Protein AF-W9WIC6-F1 (afdb_monomer_lite)

pLDDT: mean 70.25, std 15.29, range [46.03, 89.81]

Organism: NCBI:txid1182544

Structure (mmCIF, N/CA/C/O backbone):
data_AF-W9WIC6-F1
#
_entry.id   AF-W9WIC6-F1
#
loop_
_atom_site.group_PDB
_atom_site.id
_atom_site.type_symbol
_atom_site.label_atom_id
_atom_site.label_alt_id
_atom_site.label_comp_id
_atom_site.label_asym_id
_atom_site.label_entity_id
_atom_site.label_seq_id
_atom_site.pdbx_PDB_ins_code
_atom_site.Cartn_x
_atom_site.Cartn_y
_atom_site.Cartn_z
_atom_site.occupancy
_atom_site.B_iso_or_equiv
_atom_site.auth_seq_id
_atom_site.auth_comp_id
_atom_site.auth_asym_id
_atom_site.auth_atom_id
_atom_site.pdbx_PDB_model_num
ATOM 1 N N . MET A 1 1 ? -7.106 -13.599 45.503 1.00 50.31 1 MET A N 1
ATOM 2 C CA . MET A 1 1 ? -6.185 -13.537 44.337 1.00 50.31 1 MET A CA 1
ATOM 3 C C . MET A 1 1 ? -6.915 -13.771 43.002 1.00 50.31 1 MET A C 1
ATOM 5 O O . MET A 1 1 ? -6.273 -14.089 42.013 1.00 50.31 1 MET A O 1
ATOM 9 N N 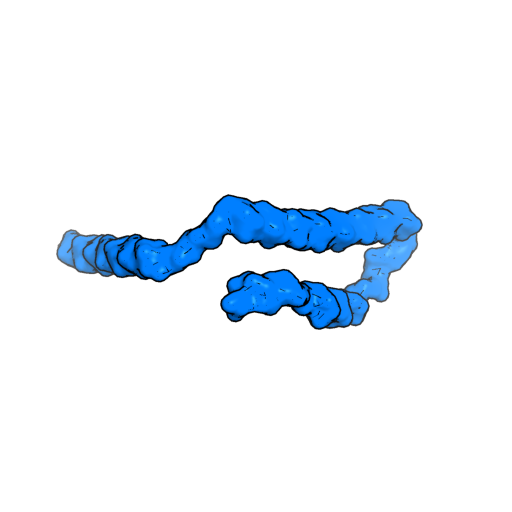. SER A 1 2 ? -8.237 -13.583 42.939 1.00 56.00 2 SER A N 1
ATOM 10 C CA . SER A 1 2 ? -9.068 -13.723 41.728 1.00 56.00 2 SER A CA 1
ATOM 11 C C . SER A 1 2 ? -9.612 -12.375 41.233 1.00 56.00 2 SER A C 1
ATOM 13 O O . SER A 1 2 ? -9.894 -12.229 40.050 1.00 56.00 2 SER A O 1
ATOM 15 N N . ASP A 1 3 ? -9.668 -11.371 42.109 1.00 59.38 3 ASP A N 1
ATOM 16 C CA . ASP A 1 3 ? -10.183 -10.025 41.824 1.00 59.38 3 ASP A CA 1
ATOM 17 C C . ASP A 1 3 ? -9.270 -9.233 40.880 1.00 59.38 3 ASP A C 1
ATOM 19 O O . ASP A 1 3 ? -9.750 -8.566 39.972 1.00 59.38 3 ASP A O 1
ATOM 23 N N . LEU A 1 4 ? -7.948 -9.399 41.013 1.00 63.84 4 LEU A N 1
ATOM 24 C CA . LEU A 1 4 ? -6.977 -8.778 40.109 1.00 63.84 4 LEU A CA 1
ATOM 25 C C . LEU A 1 4 ? -7.150 -9.299 38.678 1.00 63.84 4 LEU A C 1
ATOM 27 O O . LEU A 1 4 ? -7.145 -8.508 37.748 1.00 63.84 4 LEU A O 1
ATOM 31 N N . VAL A 1 5 ? -7.358 -10.613 38.507 1.00 64.00 5 VAL A N 1
ATOM 32 C CA . VAL A 1 5 ? -7.530 -11.259 37.192 1.00 64.00 5 VAL A CA 1
ATOM 33 C C . VAL A 1 5 ? -8.837 -10.837 36.518 1.00 64.00 5 VAL A C 1
ATOM 35 O O . VAL A 1 5 ? -8.869 -10.721 35.298 1.00 64.00 5 VAL A O 1
ATOM 38 N N . GLN A 1 6 ? -9.899 -10.573 37.285 1.00 63.00 6 GLN A N 1
ATOM 39 C CA . GLN A 1 6 ? -11.126 -9.998 36.730 1.00 63.00 6 GLN A CA 1
ATOM 40 C C . GLN A 1 6 ? -10.944 -8.524 36.352 1.00 63.00 6 GLN A C 1
ATOM 42 O O . GLN A 1 6 ? -11.384 -8.134 35.275 1.00 63.00 6 GLN A O 1
ATOM 47 N N . GLU A 1 7 ? -10.230 -7.733 37.159 1.00 63.25 7 GLU A N 1
ATOM 48 C CA . GLU A 1 7 ? -9.968 -6.321 36.855 1.00 63.25 7 GLU A CA 1
ATOM 49 C C . GLU A 1 7 ? -9.092 -6.154 35.596 1.00 63.25 7 GLU A C 1
ATOM 51 O O . GLU A 1 7 ? -9.457 -5.418 34.681 1.00 63.25 7 GLU A O 1
ATOM 56 N N . ILE A 1 8 ? -8.000 -6.922 35.464 1.00 64.75 8 ILE A N 1
ATOM 57 C CA . ILE A 1 8 ? -7.167 -6.913 34.245 1.00 64.75 8 ILE A CA 1
ATOM 58 C C . ILE A 1 8 ? -7.857 -7.542 33.026 1.00 64.75 8 ILE A C 1
ATOM 60 O O . ILE A 1 8 ? -7.384 -7.341 31.910 1.00 64.75 8 ILE A O 1
ATOM 64 N N . ALA A 1 9 ? -8.947 -8.297 33.203 1.00 65.56 9 ALA A N 1
ATOM 65 C CA . ALA A 1 9 ? -9.737 -8.865 32.108 1.00 65.56 9 ALA A CA 1
ATOM 66 C C . ALA A 1 9 ? -10.874 -7.942 31.634 1.00 65.56 9 ALA A C 1
ATOM 68 O O . ALA A 1 9 ? -11.286 -8.043 30.476 1.00 65.56 9 ALA A O 1
ATOM 69 N N . ASP A 1 10 ? -11.352 -7.019 32.472 1.00 66.00 10 ASP A N 1
ATOM 70 C CA . ASP A 1 10 ? -12.311 -5.990 32.051 1.00 66.00 10 ASP A CA 1
ATOM 71 C C . ASP A 1 10 ? -11.641 -4.921 31.174 1.00 66.00 10 ASP A C 1
ATOM 73 O O . ASP A 1 10 ? -12.193 -4.523 30.151 1.00 66.00 10 ASP A O 1
ATOM 77 N N . VAL A 1 11 ? -10.383 -4.570 31.463 1.00 74.56 11 VAL A N 1
ATOM 78 C CA . VAL A 1 11 ? -9.573 -3.641 30.653 1.00 74.56 11 VAL A CA 1
ATOM 79 C C . VAL A 1 11 ? -9.546 -3.999 29.149 1.00 74.56 11 VAL A C 1
ATOM 81 O O . VAL A 1 11 ? -9.938 -3.164 28.332 1.00 74.56 11 VAL A O 1
ATOM 84 N N . PRO A 1 12 ? -9.149 -5.214 28.709 1.00 76.00 12 PRO A N 1
ATOM 85 C CA . PRO A 1 12 ? -9.158 -5.575 27.293 1.00 76.00 12 PRO A CA 1
ATOM 86 C C . PRO A 1 12 ? -10.574 -5.612 26.711 1.00 76.00 12 PRO A C 1
ATOM 88 O O . PRO A 1 12 ? -10.751 -5.307 25.534 1.00 76.00 12 PRO A O 1
ATOM 91 N N . LYS A 1 13 ? -11.592 -5.944 27.512 1.00 79.75 13 LYS A N 1
ATOM 92 C CA . LYS A 1 13 ? -12.993 -5.967 27.074 1.00 79.75 13 LYS A CA 1
ATOM 93 C C . LYS A 1 13 ? -13.502 -4.557 26.758 1.00 79.75 13 LYS A C 1
ATOM 95 O O . LYS A 1 13 ? -14.171 -4.368 25.740 1.00 79.75 13 LYS A O 1
ATOM 100 N N . GLU A 1 14 ? -13.124 -3.578 27.575 1.00 80.44 14 GLU A N 1
ATOM 101 C CA . GLU A 1 14 ? -13.357 -2.154 27.339 1.00 8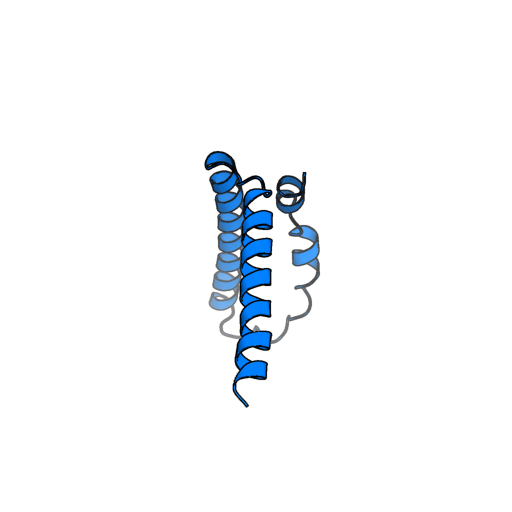0.44 14 GLU A CA 1
ATOM 102 C C . GLU A 1 14 ? -12.648 -1.693 26.049 1.00 80.44 14 GLU A C 1
ATOM 104 O O . GLU A 1 14 ? -13.294 -1.148 25.152 1.00 80.44 14 GLU A O 1
ATOM 109 N N . PHE A 1 15 ? -11.364 -2.037 25.873 1.00 81.12 15 PHE A N 1
ATOM 110 C CA . PHE A 1 15 ? -10.582 -1.700 24.673 1.00 81.12 15 PHE A CA 1
ATOM 111 C C . PHE A 1 15 ? -11.146 -2.303 23.380 1.00 81.12 15 PHE A C 1
ATOM 113 O O . PHE A 1 15 ? -11.153 -1.642 22.341 1.00 81.12 15 PHE A O 1
ATOM 120 N N . PHE A 1 16 ? -11.642 -3.544 23.406 1.00 83.56 16 PHE A N 1
ATOM 121 C CA . PHE A 1 16 ? -12.299 -4.142 22.239 1.00 83.56 16 PHE A CA 1
ATOM 122 C C . PHE A 1 16 ? -13.625 -3.450 21.914 1.00 83.56 16 PHE A C 1
ATOM 124 O O . PHE A 1 16 ? -13.961 -3.286 20.736 1.00 83.56 16 PHE A O 1
ATOM 131 N N . ARG A 1 17 ? -14.375 -3.020 22.936 1.00 85.06 17 ARG A N 1
ATOM 132 C CA . ARG A 1 17 ? -15.629 -2.276 22.768 1.00 85.06 17 ARG A CA 1
ATOM 133 C C . ARG A 1 17 ? -15.376 -0.912 22.123 1.00 85.06 17 ARG A C 1
ATOM 135 O O . ARG A 1 17 ? -16.036 -0.579 21.138 1.00 85.06 17 ARG A O 1
ATOM 142 N N . GLU A 1 18 ? -14.374 -0.181 22.600 1.00 85.69 18 GLU A N 1
ATOM 143 C CA . GLU A 1 18 ? -13.950 1.101 22.023 1.00 85.69 18 GLU A CA 1
ATOM 144 C C . GLU A 1 18 ? -13.333 0.933 20.627 1.00 85.69 18 GLU A C 1
ATOM 146 O O . GLU A 1 18 ? -13.666 1.674 19.700 1.00 85.69 18 GLU A O 1
ATOM 151 N N . GLY A 1 19 ? -12.512 -0.102 20.426 1.00 87.62 19 GLY A N 1
ATOM 152 C CA . GLY A 1 19 ? -11.927 -0.436 19.127 1.00 87.62 19 GLY A CA 1
ATOM 153 C C . GLY A 1 19 ? -12.987 -0.773 18.079 1.00 87.62 19 GLY A C 1
ATOM 154 O O . GLY A 1 19 ? -12.907 -0.323 16.937 1.00 87.62 19 GLY A O 1
ATOM 155 N N . THR A 1 20 ? -14.042 -1.489 18.468 1.00 87.06 20 THR A N 1
ATOM 156 C CA . THR A 1 20 ? -15.171 -1.785 17.575 1.00 87.06 20 THR A CA 1
ATOM 157 C C . THR A 1 20 ? -15.920 -0.505 17.206 1.00 87.06 20 THR A C 1
ATOM 159 O O . THR A 1 20 ? -16.227 -0.280 16.035 1.00 87.06 20 THR A O 1
ATOM 162 N N . GLN A 1 21 ? -16.150 0.385 18.174 1.00 88.19 21 GLN A N 1
ATOM 163 C CA . GLN A 1 21 ? -16.800 1.672 17.934 1.00 88.19 21 GLN A CA 1
ATOM 164 C C . GLN A 1 21 ? -15.967 2.582 17.015 1.00 88.19 21 GLN A C 1
ATOM 166 O O . GLN A 1 21 ? -16.531 3.258 16.155 1.00 88.19 21 GLN A O 1
ATOM 171 N N . PHE A 1 22 ? -14.637 2.537 17.126 1.00 89.38 22 PHE A N 1
ATOM 172 C CA . PHE A 1 22 ? -13.714 3.235 16.232 1.00 89.38 22 PHE A CA 1
ATOM 173 C C . PHE A 1 22 ? -13.771 2.694 14.798 1.00 89.38 22 PHE A C 1
ATOM 175 O O . PHE A 1 22 ? -13.963 3.461 13.857 1.00 89.38 22 PHE A O 1
ATOM 182 N N . ILE A 1 23 ? -13.706 1.370 14.619 1.00 86.38 23 ILE A N 1
ATOM 183 C CA . ILE A 1 23 ? -13.812 0.737 13.294 1.00 86.38 23 ILE A CA 1
ATOM 184 C C . ILE A 1 23 ? -15.161 1.043 12.629 1.00 86.38 23 ILE A C 1
ATOM 186 O O . ILE A 1 23 ? -15.221 1.206 11.410 1.00 86.38 23 ILE A O 1
ATOM 190 N N . HIS A 1 24 ? -16.237 1.172 13.409 1.00 85.50 24 HIS A N 1
ATOM 191 C CA . HIS A 1 24 ? -17.544 1.600 12.905 1.00 85.50 24 HIS A CA 1
ATOM 192 C C . HIS A 1 24 ? -1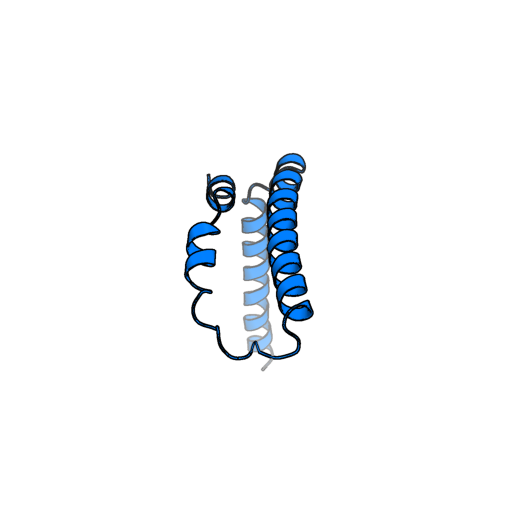7.598 3.076 12.473 1.00 85.50 24 HIS A C 1
ATOM 194 O O . HIS A 1 24 ? -18.474 3.431 11.687 1.00 85.50 24 HIS A O 1
ATOM 200 N N . ARG A 1 25 ? -16.689 3.934 12.956 1.00 87.69 25 ARG A N 1
ATOM 201 C CA . ARG A 1 25 ? -16.555 5.338 12.522 1.00 87.69 25 ARG A CA 1
ATOM 202 C C . ARG A 1 25 ? -15.669 5.500 11.286 1.00 87.69 25 ARG A C 1
ATOM 204 O O . ARG A 1 25 ? -15.751 6.534 10.627 1.00 87.69 25 ARG A O 1
ATOM 211 N N . CYS A 1 26 ? -14.836 4.514 10.960 1.00 83.88 26 CYS A N 1
ATOM 212 C CA . CYS A 1 26 ? -14.017 4.539 9.753 1.00 83.88 26 CYS A CA 1
ATOM 213 C C . CYS A 1 26 ? -14.881 4.348 8.497 1.00 83.88 26 CYS A C 1
ATOM 215 O O . CYS A 1 26 ? -15.694 3.424 8.424 1.00 83.88 26 CYS A O 1
ATOM 217 N N . THR A 1 27 ? -14.658 5.174 7.470 1.00 83.50 27 THR A N 1
ATOM 218 C CA . THR A 1 27 ? -15.245 4.927 6.147 1.00 83.50 27 THR A CA 1
ATOM 219 C C . THR A 1 27 ? -14.535 3.733 5.510 1.00 83.50 27 THR A C 1
ATOM 221 O O . THR A 1 27 ? -13.309 3.730 5.375 1.00 83.50 27 THR A O 1
ATOM 224 N N . LYS A 1 28 ? -15.274 2.668 5.185 1.00 84.12 28 LYS A N 1
ATOM 225 C CA . LYS A 1 28 ? -14.685 1.508 4.507 1.00 84.12 28 LYS A CA 1
ATOM 226 C C . LYS A 1 28 ? -14.569 1.840 3.017 1.00 84.12 28 LYS A C 1
ATOM 228 O O . LYS A 1 28 ? -15.589 2.198 2.432 1.00 84.12 28 LYS A O 1
ATOM 233 N N . PRO A 1 29 ? -13.373 1.726 2.414 1.00 77.12 29 PRO A N 1
ATOM 234 C CA . PRO A 1 29 ? -13.190 2.033 1.000 1.00 77.12 29 PRO A CA 1
ATOM 235 C C . PRO A 1 29 ? -14.070 1.119 0.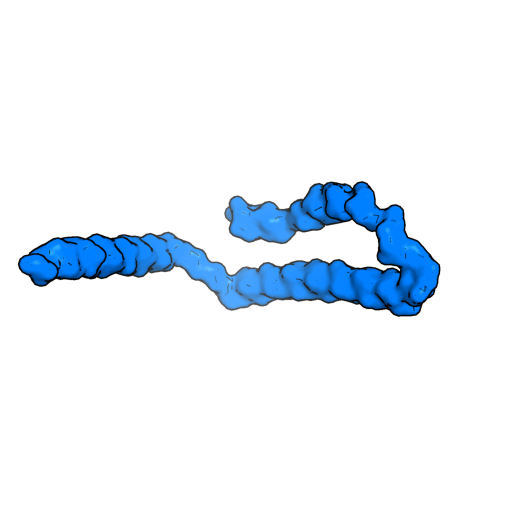143 1.00 77.12 29 PRO A C 1
ATOM 237 O O . PRO A 1 29 ? -14.193 -0.079 0.425 1.00 77.12 29 PRO A O 1
ATOM 240 N N . ASP A 1 30 ? -14.691 1.679 -0.895 1.00 88.69 30 ASP A N 1
ATOM 241 C CA . ASP A 1 30 ? -15.570 0.921 -1.783 1.00 88.69 30 ASP A CA 1
ATOM 242 C C . ASP A 1 30 ? -14.770 -0.093 -2.623 1.00 88.69 30 ASP A C 1
ATOM 244 O O . ASP A 1 30 ? -13.560 0.040 -2.842 1.00 88.69 30 ASP A O 1
ATOM 248 N N . ARG A 1 31 ? -15.448 -1.117 -3.159 1.00 85.88 31 ARG A N 1
ATOM 249 C CA . ARG A 1 31 ? -14.820 -2.152 -4.000 1.00 85.88 31 ARG A CA 1
ATOM 250 C C . ARG A 1 31 ? -14.039 -1.556 -5.172 1.00 85.88 31 ARG A C 1
ATOM 252 O O . ARG A 1 31 ? -12.986 -2.081 -5.529 1.00 85.88 31 ARG A O 1
ATOM 259 N N . ARG A 1 32 ? -14.521 -0.462 -5.771 1.00 84.81 32 ARG A N 1
ATOM 260 C CA . ARG A 1 32 ? -13.837 0.198 -6.898 1.00 84.81 32 ARG A CA 1
ATOM 261 C C . ARG A 1 32 ? -12.522 0.853 -6.476 1.00 84.81 32 ARG A C 1
ATOM 263 O O . ARG A 1 32 ? -11.566 0.845 -7.249 1.00 84.81 32 ARG A O 1
ATOM 270 N N . GLU A 1 33 ? -12.468 1.407 -5.271 1.00 84.38 33 GLU A N 1
ATOM 271 C CA . GLU A 1 33 ? -11.271 2.040 -4.709 1.00 84.38 33 GLU A CA 1
ATOM 272 C C . GLU A 1 33 ? -10.249 0.981 -4.301 1.00 84.38 33 GLU A C 1
ATOM 274 O O . GLU A 1 33 ? -9.076 1.080 -4.661 1.00 84.38 33 GLU A O 1
ATOM 279 N N . PHE A 1 34 ? -10.713 -0.101 -3.670 1.00 85.06 34 PHE A N 1
ATOM 280 C CA . PHE A 1 34 ? -9.864 -1.232 -3.309 1.00 85.06 34 PHE A CA 1
ATOM 281 C C . PHE A 1 34 ? -9.185 -1.861 -4.535 1.00 85.06 34 PHE A C 1
ATOM 283 O O . PHE A 1 34 ? -7.986 -2.145 -4.509 1.00 85.06 34 PHE A O 1
ATOM 290 N N . ILE A 1 35 ? -9.914 -2.018 -5.647 1.00 87.50 35 ILE A N 1
ATOM 291 C CA . ILE A 1 35 ? -9.349 -2.552 -6.895 1.00 87.50 35 ILE A CA 1
ATOM 292 C C . ILE A 1 35 ? -8.252 -1.629 -7.441 1.00 87.50 35 ILE A C 1
ATOM 294 O O . ILE A 1 35 ? -7.170 -2.116 -7.755 1.00 87.50 35 ILE A O 1
ATOM 298 N N . LYS A 1 36 ? -8.463 -0.307 -7.480 1.00 83.50 36 LYS A N 1
ATOM 299 C CA . LYS A 1 36 ? -7.441 0.648 -7.954 1.00 83.50 36 LYS A CA 1
ATOM 300 C C . LYS A 1 36 ? -6.169 0.607 -7.102 1.00 83.50 36 LYS A C 1
ATOM 302 O O . LYS A 1 36 ? -5.065 0.596 -7.642 1.00 83.50 36 LYS A O 1
ATOM 307 N N . ILE A 1 37 ? -6.323 0.539 -5.780 1.00 83.88 37 ILE A N 1
ATOM 308 C CA . ILE A 1 37 ? -5.201 0.473 -4.836 1.00 83.88 37 ILE A CA 1
ATOM 309 C C . ILE A 1 37 ? -4.440 -0.846 -4.998 1.00 83.88 37 ILE A C 1
ATOM 311 O O . ILE A 1 37 ? -3.219 -0.848 -5.137 1.00 83.88 37 ILE A O 1
ATOM 315 N N . SER A 1 38 ? -5.159 -1.971 -5.030 1.00 86.50 38 SER A N 1
ATOM 316 C CA . SER A 1 38 ? -4.552 -3.299 -5.178 1.00 86.50 38 SER A CA 1
ATOM 317 C C . SER A 1 38 ? -3.824 -3.467 -6.516 1.00 86.50 38 SER A C 1
ATOM 319 O O . SER A 1 38 ? -2.755 -4.069 -6.550 1.00 86.50 38 SER A O 1
ATOM 321 N N . GLN A 1 39 ? -4.337 -2.876 -7.599 1.00 86.38 39 GLN A N 1
ATOM 322 C CA . GLN A 1 39 ? -3.673 -2.861 -8.904 1.00 86.38 39 GLN A CA 1
ATOM 323 C C . GLN A 1 39 ? -2.385 -2.033 -8.878 1.00 86.38 39 GLN A C 1
ATOM 325 O O . GLN A 1 39 ? -1.357 -2.491 -9.375 1.00 86.38 39 GLN A O 1
ATOM 330 N N . ALA A 1 40 ? -2.413 -0.849 -8.261 1.00 83.75 40 ALA A N 1
ATOM 331 C CA . ALA A 1 40 ? -1.228 -0.006 -8.130 1.00 83.75 40 ALA A CA 1
ATOM 332 C C . ALA A 1 40 ? -0.127 -0.685 -7.294 1.00 83.75 40 ALA A C 1
ATOM 334 O O . ALA A 1 40 ? 1.037 -0.716 -7.699 1.00 83.75 40 ALA A O 1
ATOM 335 N N . VAL A 1 41 ? -0.497 -1.290 -6.159 1.00 85.00 41 VAL A N 1
ATOM 336 C CA . VAL A 1 41 ? 0.434 -2.036 -5.296 1.00 85.00 41 VAL A CA 1
ATOM 337 C C . VAL A 1 41 ? 0.946 -3.299 -5.997 1.00 85.00 41 VAL A C 1
ATOM 339 O O . VAL A 1 41 ? 2.146 -3.574 -5.963 1.00 85.00 41 VAL A O 1
ATOM 342 N N . GLY A 1 42 ? 0.067 -4.035 -6.682 1.00 88.12 42 GLY A N 1
ATOM 343 C CA . GLY A 1 42 ? 0.416 -5.245 -7.426 1.00 88.12 42 GLY A CA 1
ATOM 344 C C . GLY A 1 42 ? 1.410 -4.977 -8.556 1.00 88.12 42 GLY A C 1
ATOM 345 O O . GLY A 1 42 ? 2.392 -5.705 -8.696 1.00 88.12 42 GLY A O 1
ATOM 346 N N . MET A 1 43 ? 1.219 -3.888 -9.307 1.00 87.12 43 MET A N 1
ATOM 347 C CA . MET A 1 43 ? 2.142 -3.494 -10.373 1.00 87.12 43 MET A CA 1
ATOM 348 C C . MET A 1 43 ? 3.508 -3.065 -9.817 1.00 87.12 43 MET A C 1
ATOM 350 O O . MET A 1 43 ? 4.544 -3.450 -10.358 1.00 87.12 43 MET A O 1
ATOM 354 N N . GLY A 1 44 ? 3.532 -2.330 -8.698 1.00 84.56 44 GLY A N 1
ATOM 355 C CA . GLY A 1 44 ? 4.775 -1.947 -8.022 1.00 84.56 44 GLY A CA 1
ATOM 356 C C . GLY A 1 44 ? 5.573 -3.153 -7.514 1.00 84.56 44 GLY A C 1
ATOM 357 O O . GLY A 1 44 ? 6.783 -3.231 -7.732 1.00 84.56 44 GLY A O 1
ATOM 358 N N . PHE A 1 45 ? 4.899 -4.129 -6.898 1.00 87.25 45 PHE A N 1
ATOM 359 C CA . PHE A 1 45 ? 5.540 -5.353 -6.413 1.00 87.25 45 PHE A CA 1
ATOM 360 C C . PHE A 1 45 ? 6.110 -6.199 -7.558 1.00 87.25 45 PHE A C 1
ATOM 362 O O . PHE A 1 45 ? 7.231 -6.702 -7.460 1.00 87.25 45 PHE A O 1
ATOM 369 N N . LEU A 1 46 ? 5.378 -6.298 -8.671 1.00 89.81 46 LEU A N 1
ATOM 370 C CA . LEU A 1 46 ? 5.803 -7.057 -9.843 1.00 89.81 46 LEU A CA 1
ATOM 371 C C . LEU A 1 46 ? 7.065 -6.463 -10.487 1.00 89.81 46 LEU A C 1
ATOM 373 O O . LEU A 1 46 ? 7.992 -7.206 -10.801 1.00 89.81 46 LEU A O 1
ATOM 377 N N . ILE A 1 47 ? 7.149 -5.135 -10.613 1.00 87.25 47 ILE A N 1
ATOM 378 C CA . ILE A 1 47 ? 8.326 -4.452 -11.176 1.00 87.25 47 ILE A CA 1
ATOM 379 C C . ILE A 1 47 ? 9.544 -4.593 -10.248 1.00 87.25 47 ILE A C 1
ATOM 381 O O . ILE A 1 47 ? 10.630 -4.938 -10.716 1.00 87.25 47 ILE A O 1
ATOM 385 N N . MET A 1 48 ? 9.378 -4.388 -8.934 1.00 82.00 48 MET A N 1
ATOM 386 C CA . MET A 1 48 ? 10.470 -4.563 -7.961 1.00 82.00 48 MET A CA 1
ATOM 387 C C . MET A 1 48 ? 10.983 -6.011 -7.926 1.00 82.00 48 MET A C 1
ATOM 389 O O . MET A 1 48 ? 12.193 -6.242 -7.862 1.00 82.00 48 MET A O 1
ATOM 393 N N . GLY A 1 49 ? 10.073 -6.987 -7.999 1.00 82.81 49 GLY A N 1
ATOM 394 C CA . GLY A 1 49 ? 10.404 -8.410 -8.006 1.00 82.81 49 GLY A CA 1
ATOM 395 C C . GLY A 1 49 ? 11.097 -8.858 -9.293 1.00 82.81 49 GLY A C 1
ATOM 396 O O . GLY A 1 49 ? 12.127 -9.529 -9.230 1.00 82.81 49 GLY A O 1
ATOM 397 N N . ALA A 1 50 ? 10.583 -8.444 -10.455 1.00 86.56 50 ALA A N 1
ATOM 398 C CA . ALA A 1 50 ? 11.144 -8.809 -11.753 1.00 86.56 50 ALA A CA 1
ATOM 399 C C . ALA A 1 50 ? 12.573 -8.277 -11.921 1.00 86.56 50 ALA A C 1
ATOM 401 O O . ALA A 1 50 ? 13.476 -9.045 -12.250 1.00 86.56 50 ALA A O 1
ATOM 402 N N . ILE A 1 51 ? 12.813 -6.996 -11.615 1.00 83.50 51 ILE A N 1
ATOM 403 C CA . ILE A 1 51 ? 14.155 -6.396 -11.708 1.00 83.50 51 ILE A CA 1
ATOM 404 C C . ILE A 1 51 ? 15.139 -7.125 -10.778 1.00 83.50 51 ILE A C 1
ATOM 406 O O . ILE A 1 51 ? 16.256 -7.441 -11.184 1.00 83.50 51 ILE A O 1
ATOM 410 N N . GLY A 1 52 ? 14.717 -7.463 -9.555 1.00 79.00 52 GLY A N 1
ATOM 411 C CA . GLY A 1 52 ? 15.534 -8.245 -8.624 1.00 79.00 52 GLY A CA 1
ATOM 412 C C . GLY A 1 52 ? 15.873 -9.651 -9.135 1.00 79.00 52 GLY A C 1
ATOM 413 O O . GLY A 1 52 ? 16.999 -10.108 -8.943 1.00 79.00 52 GLY A O 1
ATOM 414 N N . TYR A 1 53 ? 14.935 -10.318 -9.815 1.00 82.12 53 TYR A N 1
ATOM 415 C CA . TYR A 1 53 ? 15.134 -11.653 -10.387 1.00 82.12 53 TYR A CA 1
ATOM 416 C C . TYR A 1 53 ? 16.109 -11.639 -11.572 1.00 82.12 53 TYR A C 1
ATOM 418 O O . TYR A 1 53 ? 17.031 -12.453 -11.613 1.00 82.12 53 TYR A O 1
ATOM 426 N N . PHE A 1 54 ? 15.973 -10.676 -12.489 1.00 79.19 54 PHE A N 1
ATOM 427 C CA . PHE A 1 54 ? 16.857 -10.565 -13.652 1.00 79.19 54 PHE A CA 1
ATOM 428 C C . PHE A 1 54 ? 18.303 -10.220 -13.267 1.00 79.19 54 PHE A C 1
ATOM 430 O O . PHE A 1 54 ? 19.219 -10.844 -13.794 1.00 79.19 54 PHE A O 1
ATOM 437 N N . ILE A 1 55 ? 18.517 -9.317 -12.298 1.00 75.94 55 ILE A N 1
ATOM 438 C CA . ILE A 1 55 ? 19.866 -8.985 -11.790 1.00 75.94 55 ILE A CA 1
ATOM 439 C C . ILE A 1 55 ? 20.505 -10.200 -11.101 1.00 75.94 55 ILE A C 1
ATOM 441 O O . ILE A 1 55 ? 21.685 -10.487 -11.288 1.00 75.94 55 ILE A O 1
ATOM 445 N N . LYS A 1 56 ? 19.724 -10.952 -10.314 1.00 69.44 56 LYS A N 1
ATOM 446 C CA . LYS A 1 56 ? 20.206 -12.151 -9.614 1.00 69.44 56 LYS A CA 1
ATOM 447 C C . LYS A 1 56 ? 20.584 -13.278 -10.584 1.00 69.44 56 LYS A C 1
ATOM 449 O O . LYS A 1 56 ? 21.501 -14.038 -10.287 1.00 69.44 56 LYS A O 1
ATOM 454 N N . LEU A 1 57 ? 19.885 -13.386 -11.714 1.00 69.25 57 LEU A N 1
ATOM 455 C CA . LEU A 1 57 ? 20.153 -14.378 -12.756 1.00 69.25 57 LEU A CA 1
ATOM 456 C C . LEU A 1 57 ? 21.330 -14.008 -13.661 1.00 69.25 57 LEU A C 1
ATOM 458 O O . LEU A 1 57 ? 22.111 -14.889 -14.007 1.00 69.25 57 LEU A O 1
ATOM 462 N N . SER A 1 58 ? 21.473 -12.736 -14.048 1.00 65.31 58 SER A N 1
ATOM 463 C CA . SER A 1 58 ? 22.588 -12.303 -14.902 1.00 65.31 58 SER A CA 1
ATOM 464 C C . SER A 1 58 ? 23.9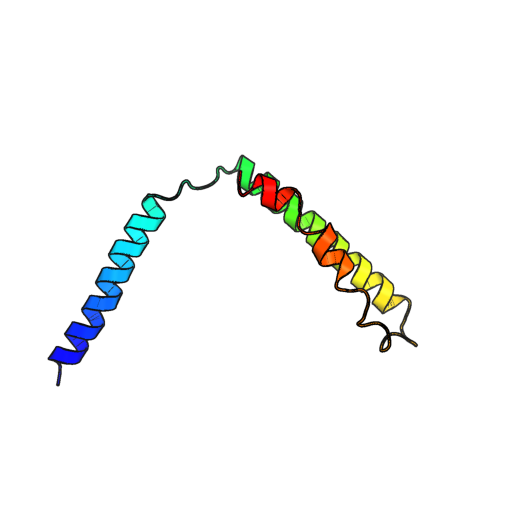19 -12.269 -14.156 1.00 65.31 58 SER A C 1
ATOM 466 O O . SER A 1 58 ? 24.975 -12.400 -14.766 1.00 65.31 58 SER A O 1
ATOM 468 N N . GLU A 1 59 ? 23.880 -12.097 -12.834 1.00 59.50 59 GLU A N 1
ATOM 469 C CA . GLU A 1 59 ? 25.065 -11.901 -12.009 1.00 59.50 59 GLU A CA 1
ATOM 470 C C . GLU A 1 59 ? 25.261 -13.046 -11.011 1.00 59.50 59 GLU A C 1
ATOM 472 O O . GLU A 1 59 ? 25.305 -12.860 -9.796 1.00 59.50 59 GLU A O 1
ATOM 477 N N . TRP A 1 60 ? 25.429 -14.259 -11.545 1.00 53.72 60 TRP A N 1
ATOM 478 C CA . TRP A 1 60 ? 25.857 -15.426 -10.764 1.00 53.72 60 TRP A CA 1
ATOM 479 C C . TRP A 1 60 ? 27.326 -15.326 -10.289 1.00 53.72 60 TRP A C 1
ATOM 481 O O . TRP A 1 60 ? 27.771 -16.199 -9.554 1.00 53.72 60 TRP A O 1
ATOM 491 N N . ASN A 1 61 ? 28.083 -14.272 -10.656 1.00 53.12 61 ASN A N 1
ATOM 492 C CA . ASN A 1 61 ? 29.514 -14.162 -10.320 1.00 53.12 61 ASN A CA 1
ATOM 493 C C . ASN A 1 61 ? 30.016 -12.838 -9.682 1.00 53.12 61 ASN A C 1
ATOM 495 O O . ASN A 1 61 ? 31.217 -12.735 -9.457 1.00 53.12 61 ASN A O 1
ATOM 499 N N . ALA A 1 62 ? 29.194 -11.818 -9.365 1.00 52.25 62 ALA A N 1
ATOM 500 C CA . ALA A 1 62 ? 29.755 -10.542 -8.846 1.00 52.25 62 ALA A CA 1
ATOM 501 C C . ALA A 1 62 ? 28.922 -9.710 -7.833 1.00 52.25 62 ALA A C 1
ATOM 503 O O . ALA A 1 62 ? 29.420 -8.719 -7.291 1.00 52.25 62 ALA A O 1
ATOM 504 N N . PHE A 1 63 ? 27.705 -10.107 -7.447 1.00 46.03 63 PHE A N 1
ATOM 505 C CA . PHE A 1 63 ? 26.786 -9.181 -6.761 1.00 46.03 63 PHE A CA 1
ATOM 506 C C . PHE A 1 63 ? 26.735 -9.289 -5.216 1.00 46.03 63 PHE A C 1
ATOM 508 O O . PHE A 1 63 ? 25.669 -9.481 -4.626 1.00 46.03 63 PHE A O 1
ATOM 515 N N . ILE A 1 64 ? 27.874 -9.131 -4.526 1.00 49.56 64 ILE A N 1
ATOM 516 C CA . ILE A 1 64 ? 27.928 -8.826 -3.068 1.00 49.56 64 ILE A CA 1
ATOM 517 C C . ILE A 1 64 ? 28.380 -7.361 -2.819 1.00 49.56 64 ILE A C 1
ATOM 519 O O . ILE A 1 64 ? 28.621 -6.950 -1.692 1.00 49.56 64 ILE A O 1
ATOM 523 N N . GLY A 1 65 ? 28.458 -6.512 -3.853 1.00 51.22 65 GLY A N 1
ATOM 524 C CA . GLY A 1 65 ? 29.154 -5.215 -3.767 1.00 51.22 65 GLY A CA 1
ATOM 525 C C . GLY A 1 65 ? 28.342 -3.924 -3.938 1.00 51.22 65 GLY A C 1
ATOM 526 O O . GLY A 1 65 ? 28.948 -2.879 -4.134 1.00 51.22 65 GLY A O 1
ATOM 527 N N . SER A 1 66 ? 27.003 -3.913 -3.935 1.00 46.66 66 SER A N 1
ATOM 528 C CA . SER A 1 66 ? 26.239 -2.669 -4.206 1.00 46.66 66 SER A CA 1
ATOM 529 C C . SER A 1 66 ? 24.976 -2.516 -3.355 1.00 46.66 66 SER A C 1
ATOM 531 O O . SER A 1 66 ? 23.849 -2.433 -3.838 1.00 46.66 66 SER A O 1
ATOM 533 N N . ARG A 1 67 ? 25.164 -2.422 -2.034 1.00 52.81 67 ARG A N 1
ATOM 534 C CA . ARG A 1 67 ? 24.114 -2.063 -1.060 1.00 52.81 67 ARG A CA 1
ATOM 535 C C . ARG A 1 67 ? 23.836 -0.543 -0.988 1.00 52.81 67 ARG A C 1
ATOM 537 O O . ARG A 1 67 ? 23.004 -0.133 -0.190 1.00 52.81 67 ARG A O 1
ATOM 544 N N . ALA A 1 68 ? 24.457 0.285 -1.835 1.00 48.50 68 ALA A N 1
ATOM 545 C CA . ALA A 1 68 ? 24.463 1.749 -1.681 1.00 48.50 68 ALA A CA 1
ATOM 546 C C . ALA A 1 68 ? 23.444 2.547 -2.530 1.00 48.50 68 ALA A C 1
ATOM 548 O O . ALA A 1 68 ? 23.259 3.729 -2.274 1.00 48.50 68 ALA A O 1
ATOM 549 N N . ARG A 1 69 ? 22.739 1.950 -3.506 1.00 50.47 69 ARG A N 1
ATOM 550 C CA . ARG A 1 69 ? 21.779 2.685 -4.372 1.00 50.47 69 ARG A CA 1
ATOM 551 C C . ARG A 1 69 ? 20.301 2.407 -4.057 1.00 50.47 69 ARG A C 1
ATOM 553 O O . ARG A 1 69 ? 19.432 2.594 -4.902 1.00 50.47 69 ARG A O 1
ATOM 560 N N . ARG A 1 70 ? 20.016 1.933 -2.839 1.00 52.69 70 ARG A N 1
ATOM 561 C CA . ARG A 1 70 ? 18.662 1.566 -2.381 1.00 52.69 70 ARG A CA 1
ATOM 562 C C . ARG A 1 70 ? 17.857 2.753 -1.830 1.00 52.69 70 ARG A C 1
ATOM 564 O O . ARG A 1 70 ? 16.645 2.645 -1.736 1.00 52.69 70 ARG A O 1
ATOM 571 N N . SER A 1 71 ? 18.505 3.875 -1.509 1.00 48.34 71 SER A N 1
ATOM 572 C CA . SER A 1 71 ? 17.876 5.066 -0.913 1.00 48.34 71 SER A CA 1
ATOM 573 C C . SER A 1 71 ? 17.189 5.999 -1.919 1.00 48.34 71 SER A C 1
ATOM 575 O O . SER A 1 71 ? 16.268 6.714 -1.543 1.00 48.34 71 SER A O 1
ATOM 577 N N . ALA A 1 72 ? 17.576 5.983 -3.199 1.00 50.91 72 ALA A N 1
ATOM 578 C CA . ALA A 1 72 ? 16.946 6.837 -4.216 1.00 50.91 72 ALA A CA 1
ATOM 579 C C . ALA A 1 72 ? 15.598 6.280 -4.719 1.00 50.91 72 ALA A C 1
ATOM 581 O O . ALA A 1 72 ? 14.692 7.040 -5.052 1.00 50.91 72 ALA A O 1
ATOM 582 N N . TRP A 1 73 ? 15.440 4.954 -4.734 1.00 52.28 73 TRP A N 1
ATOM 583 C CA . TRP A 1 73 ? 14.221 4.298 -5.220 1.00 52.28 73 TRP A CA 1
ATOM 584 C C . TRP A 1 73 ? 13.062 4.385 -4.224 1.00 52.28 73 TRP A C 1
ATOM 586 O O . TRP A 1 73 ? 11.915 4.489 -4.642 1.00 52.28 73 TRP A O 1
ATOM 596 N N . THR A 1 74 ? 13.331 4.431 -2.918 1.00 55.50 74 THR A N 1
ATOM 597 C CA . THR A 1 74 ? 12.291 4.676 -1.905 1.00 55.50 74 THR A CA 1
ATOM 598 C C . THR A 1 74 ? 11.779 6.115 -1.907 1.00 55.50 74 THR A C 1
ATOM 600 O O . THR A 1 74 ? 10.633 6.335 -1.537 1.00 55.50 74 THR A O 1
ATOM 603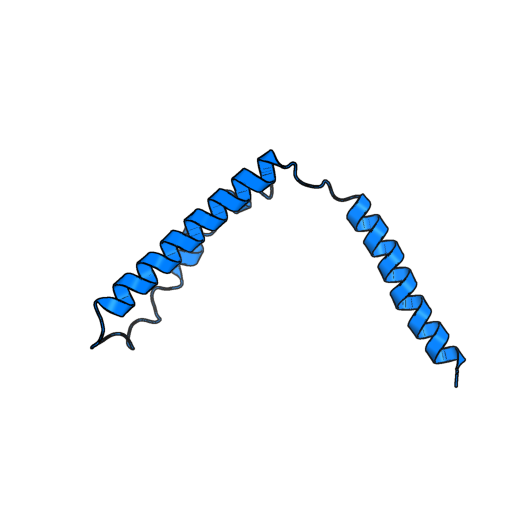 N N . ILE A 1 75 ? 12.585 7.087 -2.349 1.00 54.75 75 ILE A N 1
ATOM 604 C CA . ILE A 1 75 ? 12.187 8.504 -2.400 1.00 54.75 75 ILE A CA 1
ATOM 605 C C . ILE A 1 75 ? 11.413 8.828 -3.691 1.00 54.75 75 ILE A C 1
ATOM 607 O O . ILE A 1 75 ? 10.533 9.681 -3.661 1.00 54.75 75 ILE A O 1
ATOM 611 N N . LEU A 1 76 ? 11.653 8.106 -4.796 1.00 49.88 76 LEU A N 1
ATOM 612 C CA . LEU A 1 76 ? 10.863 8.246 -6.034 1.00 49.88 76 LEU A CA 1
ATOM 613 C C . LEU A 1 76 ? 9.646 7.303 -6.124 1.00 49.88 76 LEU A C 1
ATOM 615 O O . LEU A 1 76 ? 8.745 7.551 -6.921 1.00 49.88 76 LEU A O 1
ATOM 619 N N . ILE A 1 77 ? 9.600 6.236 -5.315 1.00 52.03 77 ILE A N 1
ATOM 620 C CA . ILE A 1 77 ? 8.429 5.351 -5.145 1.00 52.03 77 ILE A CA 1
ATOM 621 C C . ILE A 1 77 ? 7.719 5.652 -3.817 1.00 52.03 77 ILE A C 1
ATOM 623 O O . ILE A 1 77 ? 6.908 4.855 -3.367 1.00 52.03 77 ILE A O 1
ATOM 627 N N . LEU A 1 78 ? 7.952 6.811 -3.184 1.00 49.84 78 LEU A N 1
ATOM 628 C CA . LEU A 1 78 ? 6.969 7.343 -2.239 1.00 49.84 78 LEU A CA 1
ATOM 629 C C . LEU A 1 78 ? 5.790 7.821 -3.098 1.00 49.84 78 LEU A C 1
ATOM 631 O O . LEU A 1 78 ? 5.872 8.863 -3.748 1.00 49.84 78 LEU A O 1
ATOM 635 N N . PRO A 1 79 ? 4.766 6.978 -3.271 1.00 55.03 79 PRO A N 1
ATOM 636 C CA . PRO A 1 79 ? 4.049 6.943 -4.524 1.00 55.03 79 PRO A CA 1
ATOM 637 C C . PRO A 1 79 ? 3.029 8.085 -4.574 1.00 55.03 79 PRO A C 1
ATOM 639 O O . PRO A 1 79 ? 2.395 8.377 -3.554 1.00 55.03 79 PRO A O 1
ATOM 642 N N . PRO A 1 80 ? 2.721 8.631 -5.764 1.00 55.28 80 PRO A N 1
ATOM 643 C CA . PRO A 1 80 ? 1.486 9.394 -5.968 1.00 55.28 80 PRO A CA 1
ATOM 644 C C . PRO A 1 80 ? 0.229 8.600 -5.539 1.00 55.28 80 PRO A C 1
ATOM 646 O O . PRO A 1 80 ? -0.827 9.181 -5.328 1.00 55.28 80 PRO A O 1
ATOM 649 N N . CYS A 1 81 ? 0.341 7.280 -5.323 1.00 49.22 81 CYS A N 1
ATOM 650 C CA . CYS A 1 81 ? -0.702 6.430 -4.742 1.00 49.22 81 CYS A CA 1
ATOM 651 C C . CYS A 1 81 ? -0.936 6.655 -3.237 1.00 49.22 81 CYS A C 1
ATOM 653 O O . CYS A 1 81 ? -2.077 6.555 -2.804 1.00 49.22 81 CYS A O 1
ATOM 655 N N . LEU A 1 82 ? 0.090 6.990 -2.436 1.00 50.94 82 LEU A N 1
ATOM 656 C CA . LEU A 1 82 ? -0.109 7.353 -1.020 1.00 50.94 82 LEU A CA 1
ATOM 657 C C . LEU A 1 82 ? -0.798 8.717 -0.924 1.00 50.94 82 LEU A C 1
ATOM 659 O O . LEU A 1 82 ? -1.614 8.946 -0.042 1.00 50.94 82 LEU A O 1
ATOM 663 N N . GLN A 1 83 ? -0.526 9.584 -1.900 1.00 53.97 83 GLN A N 1
ATOM 664 C CA . GLN A 1 83 ? -1.199 10.867 -2.072 1.00 53.97 83 GLN A CA 1
ATOM 665 C C . GLN A 1 83 ? -2.650 10.724 -2.569 1.00 53.97 83 GLN A C 1
ATOM 667 O O . GLN A 1 83 ? -3.447 11.625 -2.343 1.00 53.97 83 GLN A O 1
ATOM 672 N N . TYR A 1 84 ? -3.002 9.597 -3.203 1.00 54.53 84 TYR A N 1
ATOM 673 C CA . TYR A 1 84 ? -4.379 9.248 -3.590 1.00 54.53 84 TYR A CA 1
ATOM 674 C C . TYR A 1 84 ? -5.145 8.507 -2.481 1.00 54.53 84 TYR A C 1
ATOM 676 O O . TYR A 1 84 ? -6.364 8.531 -2.461 1.00 54.53 84 TYR A O 1
ATOM 684 N N . ILE A 1 85 ? -4.438 7.833 -1.569 1.00 54.91 85 ILE A N 1
ATOM 685 C CA . ILE A 1 85 ? -5.018 7.151 -0.399 1.00 54.91 85 ILE A CA 1
ATOM 686 C C . ILE A 1 85 ? -5.219 8.102 0.792 1.00 54.91 85 ILE A C 1
ATOM 688 O O . ILE A 1 85 ? -6.097 7.858 1.611 1.00 54.91 85 ILE A O 1
ATOM 692 N N . TYR A 1 86 ? -4.409 9.161 0.910 1.00 51.00 86 TYR A N 1
ATOM 693 C CA . TYR A 1 86 ? -4.467 10.141 2.010 1.00 51.00 86 TYR A CA 1
ATOM 694 C C . TYR A 1 86 ? -5.152 11.469 1.622 1.00 51.00 86 TYR A C 1
ATOM 696 O O . TYR A 1 86 ? -5.072 12.444 2.370 1.00 51.00 86 TYR A O 1
ATOM 704 N N . ARG A 1 87 ? -5.793 11.527 0.449 1.00 49.41 87 ARG A N 1
ATOM 705 C CA . ARG A 1 87 ? -6.637 12.639 -0.001 1.00 49.41 87 ARG A CA 1
ATOM 706 C C . ARG A 1 87 ? -8.068 12.158 -0.149 1.00 49.41 87 ARG A C 1
ATOM 708 O O . ARG A 1 87 ? -8.960 12.916 0.284 1.00 49.41 87 ARG A O 1
#

InterPro domains:
  IPR001901 Protein translocase complex, SecE/Sec61-gamma subunit [MF_00422] (10-66)
  IPR001901 Protein translocase complex, SecE/Sec61-gamma subunit [PF00584] (13-57)
  IPR008158 Protein translocase SEC61 complex, gamma subunit [TIGR00327] (11-57)
  IPR023391 Protein translocase SecE domain superfamily [G3DSA:1.20.5.820] (8-65)
  IPR023391 Protein translocase SecE domain superfamily [SSF103456] (10-58)

Sequence (87 aa):
MSDLVQEIADVPKEFFREGTQFIHRCTKPDRREFIKISQAVGMGFLIMGAIGYFIKLSEWNAFIGSRARRSAWTILILPPCLQYIYR

Radius of gyration: 22.85 Å; chains: 1; bounding box: 47×28×59 Å

Foldseek 3Di:
DVVVVVVVVVVVVVVVVVVVVVVVVDDDDDPVLVVVLCVVVVVVVVVVVVVVVVCCVVCPDDPPPDPDPPVVVCVPPPPVSVVVVVD

Secondary structure (DSSP, 8-state):
--HHHHHHHHHHHHHHHHHHHHHHHSPPPPHHHHHHHHHHHHHHHHHHHHHHHHHHHH-TTTTTS--SSSHHHHHH-S-HHHHHH--